Protein AF-A0A6I1GXQ8-F1 (afdb_monomer)

pLDDT: mean 93.1, std 6.53, range [58.16, 98.62]

Mean predicted aligned error: 5.41 Å

Secondary structure (DSSP, 8-state):
-------SSHHHHHHHHHHHHHHTT-TT-SSPPPSS-TTTTT-EEE---B--S-EEEE-TTS-EEEE-SSP-BTT-HHHHHHHHHTT-EE--SSS---SEEESS--

Sequence (106 aa):
MNIEWDHGEIDASVKAAKAMLIVLQINNLPIKPALRSQHNAGLAIDMDLVWSGLVEVNDASGNLVKIATLPRTGMNRQLIAVAATYGVKKYNGPGSDRPHWSNNGY

Structure (mmCIF, N/CA/C/O backbone):
data_AF-A0A6I1GXQ8-F1
#
_entry.id   AF-A0A6I1GXQ8-F1
#
loop_
_atom_site.group_PDB
_atom_site.id
_atom_site.type_symbol
_atom_site.label_atom_id
_atom_site.label_alt_id
_atom_site.label_comp_id
_atom_site.label_asym_id
_atom_site.label_entity_id
_atom_site.label_seq_id
_atom_site.pdbx_PDB_ins_code
_atom_site.Cartn_x
_atom_site.Cartn_y
_atom_site.Cartn_z
_atom_site.occupancy
_atom_site.B_iso_or_equiv
_atom_site.auth_seq_id
_atom_site.auth_comp_id
_atom_site.auth_asym_id
_atom_site.auth_atom_id
_atom_site.pdbx_PDB_model_num
ATOM 1 N N . MET A 1 1 ? 19.925 15.136 -16.313 1.00 58.16 1 MET A N 1
ATOM 2 C CA . MET A 1 1 ? 20.296 13.848 -16.934 1.00 58.16 1 MET A CA 1
ATOM 3 C C . MET A 1 1 ? 19.262 13.593 -18.012 1.00 58.16 1 MET A C 1
ATOM 5 O O . MET A 1 1 ? 18.093 13.529 -17.665 1.00 58.16 1 MET A O 1
ATOM 9 N N . ASN A 1 2 ? 19.670 13.520 -19.277 1.00 79.00 2 ASN A N 1
ATOM 10 C CA . ASN A 1 2 ? 18.783 13.104 -20.361 1.00 79.00 2 ASN A CA 1
ATOM 11 C C . ASN A 1 2 ? 19.095 11.638 -20.644 1.00 79.00 2 ASN A C 1
ATOM 13 O O . ASN A 1 2 ? 20.266 11.294 -20.802 1.00 79.00 2 ASN A O 1
ATOM 17 N N . ILE A 1 3 ? 18.072 10.788 -20.630 1.00 79.06 3 ILE A N 1
ATOM 18 C CA . ILE A 1 3 ? 18.213 9.389 -21.026 1.00 79.06 3 ILE A CA 1
ATOM 19 C C . ILE A 1 3 ? 17.742 9.309 -22.471 1.00 79.06 3 ILE A C 1
ATOM 21 O O . ILE A 1 3 ? 16.567 9.553 -22.739 1.00 79.06 3 ILE A O 1
ATOM 25 N N . GLU A 1 4 ? 18.670 9.008 -23.376 1.00 87.00 4 GLU A N 1
ATOM 26 C CA . GLU A 1 4 ? 18.335 8.596 -24.735 1.00 87.00 4 GLU A CA 1
ATOM 27 C C . GLU A 1 4 ? 17.982 7.111 -24.691 1.00 87.00 4 GLU A C 1
ATOM 29 O O . GLU A 1 4 ? 18.783 6.295 -24.228 1.00 87.00 4 GLU A O 1
ATOM 34 N N . TRP A 1 5 ? 16.766 6.769 -25.101 1.00 85.38 5 TRP A N 1
ATOM 35 C CA . TRP A 1 5 ? 16.296 5.383 -25.090 1.00 85.38 5 TRP A CA 1
ATOM 36 C C . TRP A 1 5 ? 16.458 4.728 -26.460 1.00 85.38 5 TRP A C 1
ATOM 38 O O . TRP A 1 5 ? 16.640 3.510 -26.523 1.00 85.38 5 TRP A O 1
ATOM 48 N N . ASP A 1 6 ? 16.439 5.515 -27.537 1.00 92.44 6 ASP A N 1
ATOM 49 C CA . ASP A 1 6 ? 16.504 5.027 -28.907 1.00 92.44 6 ASP A CA 1
ATOM 50 C C . ASP A 1 6 ? 17.817 5.446 -29.578 1.00 92.44 6 ASP A C 1
ATOM 52 O O . ASP A 1 6 ? 18.130 6.622 -29.732 1.00 92.44 6 ASP A O 1
ATOM 56 N N . HIS A 1 7 ? 18.605 4.454 -29.980 1.00 92.75 7 HIS A N 1
ATOM 57 C CA . HIS A 1 7 ? 19.885 4.644 -30.656 1.00 92.75 7 HIS A CA 1
ATOM 58 C C . HIS A 1 7 ? 19.813 4.233 -32.137 1.00 92.75 7 HIS A C 1
ATOM 60 O O . HIS A 1 7 ? 20.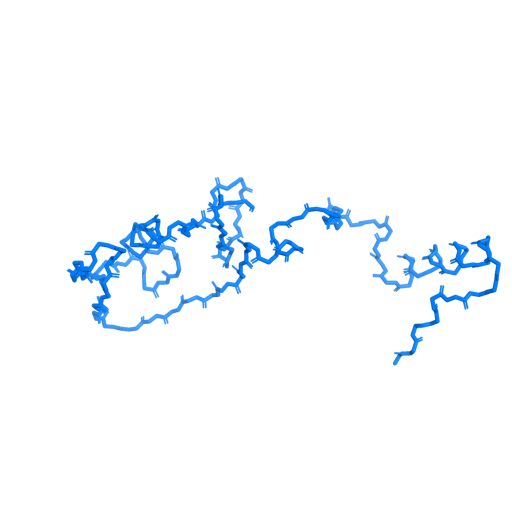836 3.896 -32.736 1.00 92.75 7 HIS A O 1
ATOM 66 N N . GLY A 1 8 ? 18.609 4.227 -32.722 1.00 96.00 8 GLY A N 1
ATOM 67 C CA . GLY A 1 8 ? 18.330 3.937 -34.131 1.00 96.00 8 GLY A CA 1
ATOM 68 C C . GLY A 1 8 ? 18.295 2.444 -34.457 1.00 96.00 8 GLY A C 1
ATOM 69 O O . GLY A 1 8 ? 17.379 1.986 -35.131 1.00 96.00 8 GLY A O 1
ATOM 70 N N . GLU A 1 9 ? 19.253 1.675 -33.935 1.00 96.25 9 GLU A N 1
ATOM 71 C CA . GLU A 1 9 ? 19.342 0.225 -34.125 1.00 96.25 9 GLU A CA 1
ATOM 72 C C . GLU A 1 9 ? 19.144 -0.529 -32.809 1.00 96.25 9 GLU A C 1
ATOM 74 O O . GLU A 1 9 ? 19.676 -0.141 -31.764 1.00 96.25 9 GLU A O 1
ATOM 79 N N . ILE A 1 10 ? 18.438 -1.664 -32.858 1.00 94.50 10 ILE A N 1
ATOM 80 C CA . ILE A 1 10 ? 18.108 -2.446 -31.656 1.00 94.50 10 ILE A CA 1
ATOM 81 C C . ILE A 1 10 ? 19.355 -2.857 -30.861 1.00 94.50 10 ILE A C 1
ATOM 83 O O . ILE A 1 10 ? 19.376 -2.737 -29.635 1.00 94.50 10 ILE A O 1
ATOM 87 N N . ASP A 1 11 ? 20.425 -3.260 -31.549 1.00 96.19 11 ASP A N 1
ATOM 88 C CA . ASP A 1 11 ? 21.683 -3.661 -30.917 1.00 96.19 11 ASP A CA 1
ATOM 89 C C . ASP A 1 11 ? 22.387 -2.482 -30.235 1.00 96.19 11 ASP A C 1
ATOM 91 O O . ASP A 1 11 ? 22.959 -2.637 -29.148 1.00 96.19 11 ASP A O 1
ATOM 95 N N . ALA A 1 12 ? 22.314 -1.289 -30.834 1.00 95.19 12 ALA A N 1
ATOM 96 C CA . ALA A 1 12 ? 22.865 -0.069 -30.255 1.00 95.19 12 ALA A CA 1
ATOM 97 C C . ALA A 1 12 ? 22.092 0.328 -28.988 1.00 95.19 12 ALA A C 1
ATOM 99 O O . ALA A 1 12 ? 22.709 0.572 -27.946 1.00 95.19 12 ALA A O 1
ATOM 100 N N . SER A 1 13 ? 20.757 0.279 -29.039 1.00 94.81 13 SER A N 1
ATOM 101 C CA . SER A 1 13 ? 19.882 0.560 -27.896 1.00 94.81 13 SER A CA 1
ATOM 102 C C . SER A 1 13 ? 20.098 -0.436 -26.750 1.00 94.81 13 SER A C 1
ATOM 104 O O . SER A 1 13 ? 20.249 -0.039 -25.593 1.00 94.81 13 SER A O 1
ATOM 106 N N . VAL A 1 14 ? 20.221 -1.736 -27.047 1.00 93.00 14 VAL A N 1
ATOM 107 C CA . VAL A 1 14 ? 20.519 -2.772 -26.040 1.00 93.00 14 VAL A CA 1
ATOM 108 C C . VAL A 1 14 ? 21.904 -2.572 -25.417 1.00 93.00 14 VAL A C 1
ATOM 110 O O . VAL A 1 14 ? 22.063 -2.732 -24.202 1.00 93.00 14 VAL A O 1
ATOM 113 N N . LYS A 1 15 ? 22.922 -2.221 -26.213 1.00 93.69 15 LYS A N 1
ATOM 114 C CA . LYS A 1 15 ? 24.274 -1.940 -25.706 1.00 93.69 15 LYS A CA 1
ATOM 115 C C . LYS A 1 15 ? 24.275 -0.737 -24.761 1.00 93.69 15 LYS A C 1
ATOM 117 O O . LYS A 1 15 ? 24.881 -0.821 -23.691 1.00 93.69 15 LYS A O 1
ATOM 122 N N . ALA A 1 16 ? 23.581 0.340 -25.123 1.00 92.12 16 ALA A N 1
ATOM 123 C CA . ALA A 1 16 ? 23.446 1.526 -24.282 1.00 92.12 16 ALA A CA 1
ATOM 124 C C . ALA A 1 16 ? 22.718 1.211 -22.963 1.00 92.12 16 ALA A C 1
ATOM 126 O O . ALA A 1 16 ? 23.227 1.534 -21.888 1.00 92.12 16 ALA A O 1
ATOM 127 N N . ALA A 1 17 ? 21.606 0.468 -23.016 1.00 90.31 17 ALA A N 1
ATOM 128 C CA . ALA A 1 17 ? 20.879 0.034 -21.822 1.00 90.31 17 ALA A CA 1
ATOM 129 C C . ALA A 1 17 ? 21.750 -0.822 -20.880 1.00 90.31 17 ALA A C 1
ATOM 131 O O . ALA A 1 17 ? 21.737 -0.628 -19.664 1.00 90.31 17 ALA A O 1
ATOM 132 N N . LYS A 1 18 ? 22.574 -1.732 -21.422 1.00 90.12 18 LYS A N 1
ATOM 133 C CA . LYS A 1 18 ? 23.528 -2.522 -20.621 1.00 90.12 18 LYS A CA 1
ATOM 134 C C . LYS A 1 18 ? 24.591 -1.653 -19.947 1.00 90.12 18 LYS A C 1
ATOM 136 O O . LYS A 1 18 ? 24.961 -1.940 -18.811 1.00 90.12 18 LYS A O 1
ATOM 141 N N . ALA A 1 19 ? 25.061 -0.594 -20.607 1.00 91.06 19 ALA A N 1
ATOM 142 C CA . ALA A 1 19 ? 26.014 0.341 -20.009 1.00 91.06 19 ALA A CA 1
ATOM 143 C C . ALA A 1 19 ? 25.404 1.090 -18.807 1.00 91.06 19 ALA A C 1
ATOM 145 O O . ALA A 1 19 ? 26.085 1.286 -17.797 1.00 91.06 19 ALA A O 1
ATOM 146 N N . MET A 1 20 ? 24.107 1.424 -18.860 1.00 88.88 20 MET A N 1
ATOM 147 C CA . MET A 1 20 ? 23.399 2.053 -17.737 1.00 88.88 20 MET A CA 1
ATOM 148 C C . MET A 1 20 ? 23.348 1.163 -16.493 1.00 88.88 20 MET A C 1
ATOM 150 O O . MET A 1 20 ? 23.407 1.690 -15.386 1.00 88.88 20 MET A O 1
ATOM 154 N N . LEU A 1 21 ? 23.299 -0.168 -16.641 1.00 88.81 21 LEU A N 1
ATOM 155 C CA . LEU A 1 21 ? 23.275 -1.089 -15.494 1.00 88.81 21 LEU A CA 1
ATOM 156 C C . LEU A 1 21 ? 24.487 -0.899 -14.571 1.00 88.81 21 LEU A C 1
ATOM 158 O O . LEU A 1 21 ? 24.356 -1.007 -13.354 1.00 88.81 21 LEU A O 1
ATOM 162 N N . ILE A 1 22 ? 25.654 -0.613 -15.158 1.00 86.75 22 ILE A N 1
ATOM 163 C CA . ILE A 1 22 ? 26.912 -0.396 -14.434 1.00 86.75 22 ILE A CA 1
ATOM 164 C C . ILE A 1 22 ? 26.904 0.984 -13.776 1.00 86.75 22 ILE A C 1
ATOM 166 O O . ILE A 1 22 ? 27.179 1.101 -12.585 1.00 86.75 22 ILE A O 1
ATOM 170 N N . VAL A 1 23 ? 26.556 2.027 -14.538 1.00 86.62 23 VAL A N 1
ATOM 171 C CA . VAL A 1 23 ? 26.559 3.418 -14.053 1.00 86.62 23 VAL A CA 1
ATOM 172 C C . VAL A 1 23 ? 25.539 3.626 -12.933 1.00 86.62 23 VAL A C 1
ATOM 174 O O . VAL A 1 23 ? 25.840 4.287 -11.943 1.00 86.62 23 VAL A O 1
ATOM 177 N N . LEU A 1 24 ? 24.352 3.029 -13.061 1.00 87.19 24 LEU A N 1
ATOM 178 C CA . LEU A 1 24 ? 23.296 3.069 -12.047 1.00 87.19 24 LEU A CA 1
ATOM 179 C C . LEU A 1 24 ? 23.514 2.055 -10.914 1.00 87.19 24 LEU A C 1
ATOM 181 O O . LEU A 1 24 ? 22.704 2.005 -9.994 1.00 87.19 24 LEU A O 1
ATOM 185 N N . GLN A 1 25 ? 24.578 1.245 -10.979 1.00 88.19 25 GLN A N 1
ATOM 186 C CA . GLN A 1 25 ? 24.915 0.220 -9.983 1.00 88.19 25 GLN A CA 1
ATOM 187 C C . GLN A 1 25 ? 23.786 -0.797 -9.735 1.00 88.19 25 GLN A C 1
ATOM 189 O O . GLN A 1 25 ? 23.659 -1.365 -8.652 1.00 88.19 25 GLN A O 1
ATOM 194 N N . ILE A 1 26 ? 22.969 -1.061 -10.757 1.00 88.50 26 ILE A N 1
ATOM 195 C CA . ILE A 1 26 ? 21.848 -2.011 -10.689 1.00 88.50 26 ILE A CA 1
ATOM 196 C C . ILE A 1 26 ? 22.204 -3.399 -11.239 1.00 88.50 26 ILE A C 1
ATOM 198 O O . ILE A 1 26 ? 21.365 -4.297 -11.260 1.00 88.50 26 ILE A O 1
ATOM 202 N N . ASN A 1 27 ? 23.454 -3.604 -11.663 1.00 88.00 27 ASN A N 1
ATOM 203 C CA . ASN A 1 27 ? 23.949 -4.887 -12.164 1.00 88.00 27 ASN A CA 1
ATOM 204 C C . ASN A 1 27 ? 24.107 -5.964 -11.072 1.00 88.00 27 ASN A C 1
ATOM 206 O O . ASN A 1 27 ? 24.078 -7.141 -11.413 1.00 88.00 27 ASN A O 1
ATOM 210 N N . ASN A 1 28 ? 24.230 -5.580 -9.793 1.00 87.19 28 ASN A N 1
ATOM 211 C CA . ASN A 1 28 ? 24.475 -6.491 -8.661 1.00 87.19 28 ASN A CA 1
ATOM 212 C C . ASN A 1 28 ? 23.545 -6.240 -7.453 1.00 87.19 28 ASN A C 1
ATOM 214 O O . ASN A 1 28 ? 23.966 -6.365 -6.303 1.00 87.19 28 ASN A O 1
ATOM 218 N N . LEU A 1 29 ? 22.277 -5.879 -7.680 1.00 87.25 29 LEU A N 1
ATOM 219 C CA . LEU A 1 29 ? 21.346 -5.682 -6.563 1.00 87.25 29 LEU A CA 1
ATOM 220 C C . LEU A 1 29 ? 21.067 -7.008 -5.826 1.00 87.25 29 LEU A C 1
ATOM 222 O O . LEU A 1 29 ? 20.801 -8.019 -6.483 1.00 87.25 29 LEU A O 1
ATOM 226 N N . PRO A 1 30 ? 21.048 -7.014 -4.478 1.00 86.19 30 PRO A N 1
ATOM 227 C CA . PRO A 1 30 ? 20.694 -8.203 -3.698 1.00 86.19 30 PRO A CA 1
ATOM 228 C C . PRO A 1 30 ? 19.236 -8.625 -3.926 1.00 86.19 30 PRO A C 1
ATOM 230 O O . PRO A 1 30 ? 18.907 -9.806 -3.844 1.00 86.19 30 PRO A O 1
ATOM 233 N N . ILE A 1 31 ? 18.371 -7.660 -4.251 1.00 82.50 31 ILE A N 1
ATOM 234 C CA . ILE A 1 31 ? 16.987 -7.871 -4.669 1.00 82.50 31 ILE A CA 1
ATOM 235 C C . ILE A 1 31 ? 16.844 -7.258 -6.059 1.00 82.50 31 ILE A C 1
ATOM 237 O O . ILE A 1 31 ? 17.085 -6.066 -6.250 1.00 82.50 31 ILE A O 1
ATOM 241 N N . LYS A 1 32 ? 16.474 -8.079 -7.044 1.00 84.56 32 LYS A N 1
ATOM 242 C CA . LYS A 1 32 ? 16.258 -7.607 -8.416 1.00 84.56 32 LYS A CA 1
ATOM 243 C C . LYS A 1 32 ? 15.043 -6.672 -8.463 1.00 84.56 32 LYS A C 1
ATOM 245 O O . LYS A 1 32 ? 14.068 -6.943 -7.760 1.00 84.56 32 LYS A O 1
ATOM 250 N N . PRO A 1 33 ? 15.048 -5.629 -9.312 1.00 83.44 33 PRO A N 1
ATOM 251 C CA . PRO A 1 33 ? 13.869 -4.796 -9.505 1.00 83.44 33 PRO A CA 1
ATOM 252 C C . PRO A 1 33 ? 12.683 -5.656 -9.953 1.00 83.44 33 PRO A C 1
ATOM 254 O O . PRO A 1 33 ? 12.821 -6.509 -10.835 1.00 83.44 33 PRO A O 1
ATOM 257 N N . ALA A 1 34 ? 11.521 -5.453 -9.337 1.00 86.06 34 ALA A N 1
ATOM 258 C CA . ALA A 1 34 ? 10.321 -6.191 -9.696 1.00 86.06 34 ALA A CA 1
ATOM 259 C C . ALA A 1 34 ? 9.789 -5.696 -11.050 1.00 86.06 34 ALA A C 1
ATOM 261 O O . ALA A 1 34 ? 9.424 -4.534 -11.193 1.00 86.06 34 ALA A O 1
ATOM 262 N N . LEU A 1 35 ? 9.723 -6.587 -12.045 1.00 88.75 35 LEU A N 1
ATOM 263 C CA . LEU A 1 35 ? 9.094 -6.295 -13.345 1.00 88.75 35 LEU A CA 1
ATOM 264 C C . LEU A 1 35 ? 7.563 -6.349 -13.279 1.00 88.75 35 LEU A C 1
ATOM 266 O O . LEU A 1 35 ? 6.872 -5.835 -14.156 1.00 88.75 35 LEU A O 1
ATOM 270 N N . ARG A 1 36 ? 7.039 -7.044 -12.268 1.00 90.69 36 ARG A N 1
ATOM 271 C CA . ARG A 1 36 ? 5.616 -7.171 -11.969 1.00 90.69 36 ARG A CA 1
ATOM 272 C C . ARG A 1 36 ? 5.458 -7.042 -10.464 1.00 90.69 36 ARG A C 1
ATOM 274 O O . ARG A 1 36 ? 5.951 -7.888 -9.723 1.00 90.69 36 ARG A O 1
ATOM 281 N N . SER A 1 37 ? 4.801 -5.977 -10.035 1.00 92.06 37 SER A N 1
ATOM 282 C CA . SER A 1 37 ? 4.491 -5.699 -8.635 1.00 92.06 37 SER A CA 1
ATOM 283 C C . SER A 1 37 ? 3.144 -4.994 -8.535 1.00 92.06 37 SER A C 1
ATOM 285 O O . SER A 1 37 ? 2.653 -4.441 -9.524 1.00 92.06 37 SER A O 1
ATOM 287 N N . GLN A 1 38 ? 2.573 -4.960 -7.334 1.00 95.81 38 GLN A N 1
ATOM 288 C CA . GLN A 1 38 ? 1.345 -4.207 -7.097 1.00 95.81 38 GLN A CA 1
ATOM 289 C C . GLN A 1 38 ? 1.526 -2.703 -7.299 1.00 95.81 38 GLN A C 1
ATOM 291 O O . GLN A 1 38 ? 0.605 -2.044 -7.770 1.00 95.81 38 GLN A O 1
ATOM 296 N N . HIS A 1 39 ? 2.723 -2.165 -7.052 1.00 95.38 39 HIS A N 1
ATOM 297 C CA . HIS A 1 39 ? 3.051 -0.772 -7.365 1.00 95.38 39 HIS A CA 1
ATOM 298 C C . HIS A 1 39 ? 2.972 -0.488 -8.869 1.00 95.38 39 HIS A C 1
ATOM 300 O O . HIS A 1 39 ? 2.377 0.505 -9.275 1.00 95.38 39 HIS A O 1
ATOM 306 N N . ASN A 1 40 ? 3.480 -1.392 -9.719 1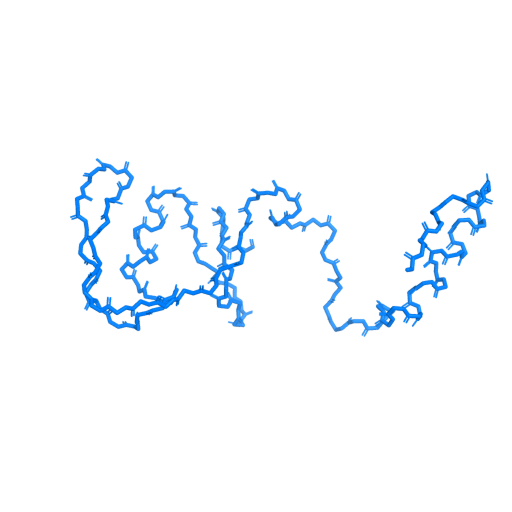.00 94.75 40 ASN A N 1
ATOM 307 C CA . ASN A 1 40 ? 3.361 -1.230 -11.176 1.00 94.75 40 ASN A CA 1
ATOM 308 C C . ASN A 1 40 ? 1.909 -1.325 -11.662 1.00 94.75 40 ASN A C 1
ATOM 310 O O . ASN A 1 40 ? 1.565 -0.719 -12.672 1.00 94.75 40 ASN A O 1
ATOM 314 N N . ALA A 1 41 ? 1.073 -2.090 -10.957 1.00 96.19 41 ALA A N 1
ATOM 315 C CA . ALA A 1 41 ? -0.344 -2.243 -11.266 1.00 96.19 41 ALA A CA 1
ATOM 316 C C . ALA A 1 41 ? -1.233 -1.133 -10.669 1.00 96.19 41 ALA A C 1
ATOM 318 O O . ALA A 1 41 ? -2.435 -1.133 -10.922 1.00 96.19 41 ALA A O 1
ATOM 319 N N . GLY A 1 42 ? -0.681 -0.213 -9.867 1.00 96.38 42 GLY A N 1
ATOM 320 C CA . GLY A 1 42 ? -1.465 0.794 -9.141 1.00 96.38 42 GLY A CA 1
ATOM 321 C C . GLY A 1 42 ? -2.337 0.214 -8.017 1.00 96.38 42 GLY A C 1
ATOM 322 O O . GLY A 1 42 ? -3.352 0.801 -7.656 1.00 96.38 42 GLY A O 1
ATOM 323 N N . LEU A 1 43 ? -1.963 -0.952 -7.485 1.00 97.88 43 LEU A N 1
ATOM 324 C CA . LEU A 1 43 ? -2.687 -1.712 -6.456 1.00 97.88 43 LEU A CA 1
ATOM 325 C C . LEU A 1 43 ? -1.977 -1.716 -5.092 1.00 97.88 43 LEU A C 1
ATOM 327 O O . LEU A 1 43 ? -2.450 -2.368 -4.157 1.00 97.88 43 LEU A O 1
ATOM 331 N N . ALA A 1 44 ? -0.850 -1.012 -4.980 1.00 97.81 44 ALA A N 1
ATOM 332 C CA . ALA A 1 44 ? -0.130 -0.792 -3.735 1.00 97.81 44 ALA A CA 1
ATOM 333 C C . ALA A 1 44 ? 0.214 0.681 -3.538 1.00 97.81 44 ALA A C 1
ATOM 335 O O . ALA A 1 44 ? 0.299 1.458 -4.490 1.00 97.81 44 ALA A O 1
ATOM 336 N N . ILE A 1 45 ? 0.427 1.032 -2.277 1.00 96.94 45 ILE A N 1
ATOM 337 C CA . ILE A 1 45 ? 0.960 2.310 -1.844 1.00 96.94 45 ILE A CA 1
ATOM 338 C C . ILE A 1 45 ? 1.876 2.079 -0.642 1.00 96.94 45 ILE A C 1
ATOM 340 O O . ILE A 1 45 ? 1.556 1.314 0.271 1.00 96.94 45 ILE A O 1
ATOM 344 N N . ASP A 1 46 ? 3.003 2.780 -0.628 1.00 96.81 46 ASP A N 1
ATOM 345 C CA . ASP A 1 46 ? 3.900 2.798 0.518 1.00 96.81 46 ASP A CA 1
ATOM 346 C C . ASP A 1 46 ? 3.613 4.068 1.313 1.00 96.81 46 ASP A C 1
ATOM 348 O O . ASP A 1 46 ? 3.795 5.185 0.826 1.00 96.81 46 ASP A O 1
ATOM 352 N N . MET A 1 47 ? 3.116 3.895 2.536 1.00 94.94 47 MET A N 1
ATOM 353 C CA . MET A 1 47 ? 2.797 4.994 3.443 1.00 94.94 47 MET A CA 1
ATOM 354 C C . MET A 1 47 ? 3.341 4.692 4.829 1.00 94.94 47 MET A C 1
ATOM 356 O O . MET A 1 47 ? 2.954 3.699 5.456 1.00 94.94 47 MET A O 1
ATOM 360 N N . ASP A 1 48 ? 4.179 5.592 5.335 1.00 93.00 48 ASP A N 1
ATOM 361 C CA . ASP A 1 48 ? 4.452 5.652 6.765 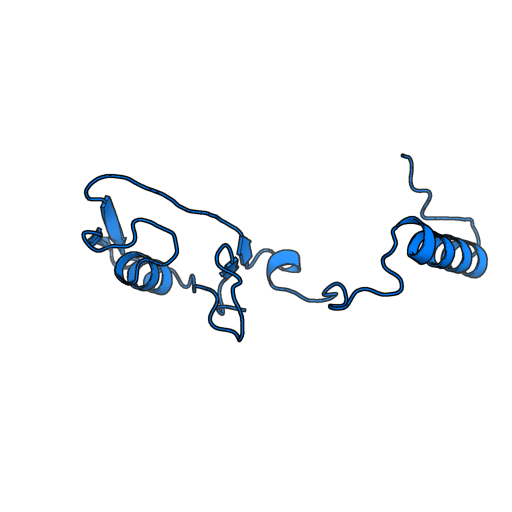1.00 93.00 48 ASP A CA 1
ATOM 362 C C . ASP A 1 48 ? 3.377 6.496 7.455 1.00 93.00 48 ASP A C 1
ATOM 364 O O . ASP A 1 48 ? 2.950 7.533 6.945 1.00 93.00 48 ASP A O 1
ATOM 368 N N . LEU A 1 49 ? 2.898 6.021 8.600 1.00 94.69 49 LEU A N 1
ATOM 369 C CA . LEU A 1 49 ? 1.778 6.625 9.315 1.00 94.69 49 LEU A CA 1
ATOM 370 C C . LEU A 1 49 ? 2.158 6.821 10.772 1.00 94.69 49 LEU A C 1
ATOM 372 O O . LEU A 1 49 ? 2.651 5.897 11.420 1.00 94.69 49 LEU A O 1
ATOM 376 N N . VAL A 1 50 ? 1.830 7.997 11.297 1.00 96.94 50 VAL A N 1
ATOM 377 C CA . VAL A 1 50 ? 1.911 8.330 12.717 1.00 96.94 50 VAL A CA 1
ATOM 378 C C . VAL A 1 50 ? 0.734 9.224 13.088 1.00 96.94 50 VAL A C 1
ATOM 380 O O . VAL A 1 50 ? 0.338 10.092 12.312 1.00 96.94 50 VAL A O 1
ATOM 383 N N . TRP A 1 51 ? 0.162 9.018 14.271 1.00 97.31 51 TRP A N 1
ATOM 384 C CA . TRP A 1 51 ? -0.875 9.904 14.802 1.00 97.31 51 TRP A CA 1
ATOM 385 C C . TRP A 1 51 ? -0.782 10.055 16.318 1.00 97.31 51 TRP A C 1
ATOM 387 O O . TRP A 1 51 ? -0.102 9.299 17.017 1.00 97.31 51 TRP A O 1
ATOM 397 N N . SER A 1 52 ? -1.507 11.038 16.839 1.00 96.19 52 SER A N 1
ATOM 398 C CA . SER A 1 52 ? -1.714 11.257 18.267 1.00 96.19 52 SER A CA 1
ATOM 399 C C . SER A 1 52 ? -3.198 11.116 18.617 1.00 96.19 52 SER A C 1
ATOM 401 O O . SER A 1 52 ? -4.066 11.176 17.752 1.00 96.19 52 SER A O 1
ATOM 403 N N . GLY A 1 53 ? -3.492 10.886 19.899 1.00 94.81 53 GLY A N 1
ATOM 404 C CA . GLY A 1 53 ? -4.871 10.812 20.386 1.00 94.81 53 GLY A CA 1
ATOM 405 C C . GLY A 1 53 ? -5.658 9.577 19.931 1.00 94.81 53 GLY A C 1
ATOM 406 O O . GLY A 1 53 ? -5.087 8.541 19.573 1.00 94.81 53 GLY A O 1
ATOM 407 N N . LEU A 1 54 ? -6.980 9.687 20.053 1.00 96.19 54 LEU A N 1
ATOM 408 C CA . LEU A 1 54 ? -7.966 8.728 19.558 1.00 96.19 54 LEU A CA 1
ATOM 409 C C . LEU A 1 54 ? -8.275 9.055 18.094 1.00 96.19 5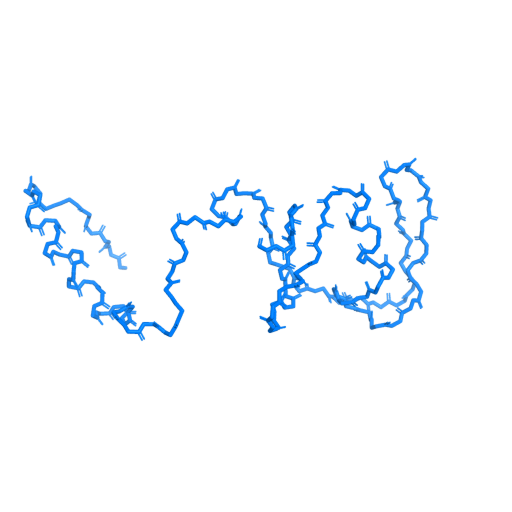4 LEU A C 1
ATOM 411 O O . LEU A 1 54 ? -8.464 10.223 17.767 1.00 96.19 54 LEU A O 1
ATOM 415 N N . VAL A 1 55 ? -8.368 8.034 17.244 1.00 96.62 55 VAL A N 1
ATOM 416 C CA . VAL A 1 55 ? -8.874 8.180 15.873 1.00 96.62 55 VAL A CA 1
ATOM 417 C C . VAL A 1 55 ? -10.217 7.472 15.769 1.00 96.62 55 VAL A C 1
ATOM 419 O O . VAL A 1 55 ? -10.356 6.331 16.213 1.00 96.62 55 VAL A O 1
ATOM 422 N N . GLU A 1 56 ? -11.189 8.153 15.176 1.00 98.00 56 GLU A N 1
ATOM 423 C CA . GLU A 1 56 ? -12.488 7.598 14.812 1.00 98.00 56 GLU A CA 1
ATOM 424 C C . GLU A 1 56 ? -12.582 7.568 13.288 1.00 98.00 56 GLU A C 1
ATOM 426 O O . GLU A 1 56 ? -12.360 8.578 12.622 1.00 98.00 56 GLU A O 1
ATOM 431 N N . VAL A 1 57 ? -12.851 6.392 12.732 1.00 97.19 57 VAL A N 1
ATOM 432 C CA . VAL A 1 57 ? -12.918 6.168 11.286 1.00 97.19 57 VAL A CA 1
ATOM 433 C C . VAL A 1 57 ? -14.016 5.155 10.999 1.00 97.19 57 VAL A C 1
ATOM 435 O O . VAL A 1 57 ? -14.216 4.229 11.782 1.00 97.19 57 VAL A O 1
ATOM 438 N N . ASN A 1 58 ? -14.744 5.328 9.900 1.00 98.38 58 ASN A N 1
ATOM 439 C CA . ASN A 1 58 ? -15.729 4.334 9.492 1.00 98.38 58 ASN A CA 1
ATOM 440 C C . ASN A 1 58 ? -15.033 3.103 8.897 1.00 98.38 58 ASN A C 1
ATOM 442 O O . ASN A 1 58 ? -13.995 3.226 8.248 1.00 98.38 58 ASN A O 1
ATOM 446 N N . ASP A 1 59 ? -15.603 1.922 9.112 1.00 98.56 59 ASP A N 1
ATOM 447 C CA . ASP A 1 59 ? -15.293 0.743 8.308 1.00 98.56 59 ASP A CA 1
ATOM 448 C C . ASP A 1 59 ? -16.036 0.781 6.956 1.00 98.56 59 ASP A C 1
ATOM 450 O O . ASP A 1 59 ? -16.874 1.652 6.698 1.00 98.56 59 ASP A O 1
ATOM 454 N N . ALA A 1 60 ? -15.757 -0.185 6.078 1.00 98.31 60 ALA A N 1
ATOM 455 C CA . ALA A 1 60 ? -16.404 -0.264 4.767 1.00 98.31 60 ALA A CA 1
ATOM 456 C C . ALA A 1 60 ? -17.923 -0.532 4.816 1.00 98.31 60 ALA A C 1
ATOM 458 O O . ALA A 1 60 ? -18.598 -0.354 3.805 1.00 98.31 60 ALA A O 1
ATOM 459 N N . SER A 1 61 ? -18.470 -0.940 5.967 1.00 98.25 61 SER A N 1
ATOM 460 C CA . SER A 1 61 ? -19.917 -1.084 6.188 1.00 98.25 61 SER A CA 1
ATOM 461 C C . SER A 1 61 ? -20.561 0.191 6.751 1.00 98.25 61 SER A C 1
ATOM 463 O O . SER A 1 61 ? -21.776 0.233 6.928 1.00 98.25 61 SER A O 1
ATOM 465 N N . GLY A 1 62 ? -19.770 1.236 7.019 1.00 98.12 62 GLY A N 1
ATOM 466 C CA . GLY A 1 62 ? -20.228 2.509 7.569 1.00 98.12 62 GLY A CA 1
ATOM 467 C C . GLY A 1 62 ? -20.281 2.565 9.098 1.00 98.12 62 GLY A C 1
ATOM 468 O O . GLY A 1 62 ? -20.772 3.557 9.635 1.00 98.12 62 GLY A O 1
ATOM 469 N N . ASN A 1 63 ? -19.783 1.551 9.817 1.00 98.25 63 ASN A N 1
ATOM 470 C CA . ASN A 1 63 ? -19.750 1.584 11.280 1.00 98.25 63 ASN A CA 1
ATOM 471 C C . ASN A 1 63 ? -18.560 2.404 11.773 1.00 98.25 63 ASN A C 1
ATOM 473 O O . ASN A 1 63 ? -17.437 2.217 11.305 1.00 98.25 63 ASN A O 1
ATOM 477 N N . LEU A 1 64 ? -18.781 3.244 12.783 1.00 98.44 64 LEU A N 1
ATOM 478 C CA . LEU A 1 64 ? -17.711 4.018 13.403 1.00 98.44 64 LEU A CA 1
ATOM 479 C C . LEU A 1 64 ? -16.815 3.118 14.270 1.00 98.44 64 LEU A C 1
ATOM 481 O O . LEU A 1 64 ? -17.266 2.541 15.262 1.00 98.44 64 LEU A O 1
ATOM 485 N N . VAL A 1 65 ? -15.528 3.044 13.935 1.00 98.31 65 VAL A N 1
ATOM 486 C CA . VAL A 1 65 ? -14.504 2.297 14.673 1.00 98.31 65 VAL A CA 1
ATOM 487 C C . VAL A 1 65 ? -13.555 3.258 15.384 1.00 98.31 65 VAL A C 1
ATOM 489 O O . VAL A 1 65 ? -13.025 4.204 14.803 1.00 98.31 65 VAL A O 1
ATOM 492 N N . LYS A 1 66 ? -13.301 2.971 16.663 1.00 98.31 66 LYS A N 1
ATOM 493 C CA . LYS A 1 66 ? -12.340 3.686 17.512 1.00 98.31 66 LYS A CA 1
ATOM 494 C C . LYS A 1 66 ? -10.986 2.982 17.497 1.00 98.31 66 LYS A C 1
ATOM 496 O O . LYS A 1 66 ? -10.854 1.879 18.029 1.00 98.31 66 LYS A O 1
ATOM 501 N N . ILE A 1 67 ? -9.967 3.638 16.949 1.00 98.19 67 ILE A N 1
ATOM 502 C CA . ILE A 1 67 ? -8.572 3.188 16.995 1.00 98.19 67 ILE A CA 1
ATOM 503 C C . ILE A 1 67 ? -7.919 3.803 18.238 1.00 98.19 67 ILE A C 1
ATOM 505 O O . ILE A 1 67 ? -7.476 4.954 18.237 1.00 98.19 67 ILE A O 1
ATOM 509 N N . ALA A 1 68 ? -7.889 3.027 19.320 1.00 96.56 68 ALA A N 1
ATOM 510 C CA . ALA A 1 68 ? -7.456 3.453 20.651 1.00 96.56 68 ALA A CA 1
ATOM 511 C C . ALA A 1 68 ? -6.186 2.737 21.148 1.00 96.56 68 ALA A C 1
ATOM 513 O O . ALA A 1 68 ? -5.656 3.091 22.202 1.00 96.56 68 ALA A O 1
ATOM 514 N N . THR A 1 69 ? -5.686 1.734 20.419 1.00 97.25 69 THR A N 1
ATOM 515 C CA . THR A 1 69 ? -4.505 0.958 20.828 1.00 97.25 69 THR A CA 1
ATOM 516 C C . THR A 1 69 ? -3.184 1.576 20.365 1.00 97.25 69 THR A C 1
ATOM 518 O O . THR A 1 69 ? -3.144 2.462 19.513 1.00 97.25 69 THR A O 1
ATOM 521 N N . LEU A 1 70 ? -2.079 1.069 20.914 1.00 96.94 70 LEU A N 1
ATOM 522 C CA . LEU A 1 70 ? -0.717 1.305 20.429 1.00 96.94 70 LEU A CA 1
ATOM 523 C C . LEU A 1 70 ? -0.261 0.160 19.490 1.00 96.94 70 LEU A C 1
ATOM 525 O O . LEU A 1 70 ? -0.846 -0.924 19.542 1.00 96.94 70 LEU A O 1
ATOM 529 N N . PRO A 1 71 ? 0.785 0.360 18.661 1.00 96.88 71 PRO A N 1
ATOM 530 C CA . PRO A 1 71 ? 1.439 1.642 18.379 1.00 96.88 71 PRO A CA 1
ATOM 531 C C . PRO A 1 71 ? 0.504 2.580 17.606 1.00 96.88 71 PRO A C 1
ATOM 533 O O . PRO A 1 71 ? -0.393 2.117 16.909 1.00 96.88 71 PRO A O 1
ATOM 536 N N . ARG A 1 72 ? 0.702 3.898 17.708 1.00 97.50 72 ARG A N 1
ATOM 537 C CA . ARG A 1 72 ? -0.014 4.874 16.866 1.00 97.50 72 ARG A CA 1
ATOM 538 C C . ARG A 1 72 ? 0.699 5.064 15.529 1.00 97.50 72 ARG A C 1
ATOM 540 O O . ARG A 1 72 ? 1.154 6.157 15.208 1.00 97.50 72 ARG A O 1
ATOM 547 N N . THR A 1 73 ? 0.879 3.953 14.820 1.00 96.38 73 THR A N 1
ATOM 548 C CA . THR A 1 73 ? 1.540 3.895 13.515 1.00 96.38 73 THR A CA 1
ATOM 549 C C . THR A 1 73 ? 0.812 2.947 12.569 1.00 96.38 73 THR A C 1
ATOM 551 O O . THR A 1 73 ? -0.111 2.239 12.978 1.00 96.38 73 THR A O 1
ATOM 554 N N . GLY A 1 74 ? 1.263 2.855 11.316 1.00 95.31 74 GLY A N 1
ATOM 555 C CA . GLY A 1 74 ? 0.732 1.901 10.333 1.00 95.31 74 GLY A CA 1
ATOM 556 C C . GLY A 1 74 ? 0.752 0.426 10.777 1.00 95.31 74 GLY A C 1
ATOM 557 O O . GLY A 1 74 ? 0.104 -0.409 10.158 1.00 95.31 74 GLY A O 1
ATOM 558 N N . MET A 1 75 ? 1.446 0.095 11.873 1.00 95.62 75 MET A N 1
ATOM 559 C CA . MET A 1 75 ? 1.486 -1.250 12.461 1.00 95.62 75 MET A CA 1
ATOM 560 C C . MET A 1 75 ? 0.381 -1.516 13.502 1.00 95.62 75 MET A C 1
ATOM 562 O O . MET A 1 75 ? 0.373 -2.568 14.143 1.00 95.62 75 MET A O 1
ATOM 566 N N . ASN A 1 76 ? -0.543 -0.578 13.716 1.00 97.44 76 ASN A N 1
ATOM 567 C CA . ASN A 1 76 ? -1.645 -0.744 14.659 1.00 97.44 76 ASN A CA 1
ATOM 568 C C . ASN A 1 76 ? -2.644 -1.811 14.188 1.00 97.44 76 ASN A C 1
ATOM 570 O O . ASN A 1 76 ? -3.202 -1.714 13.098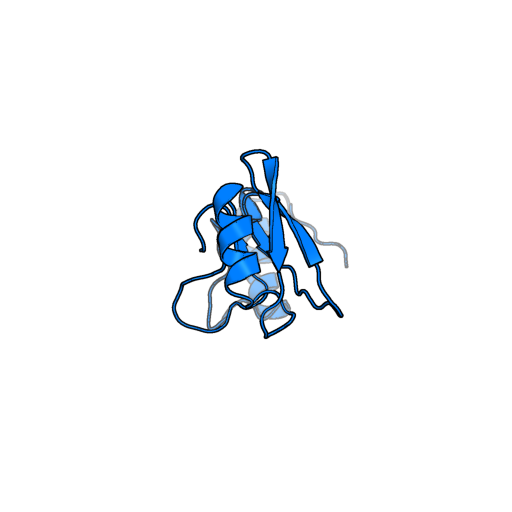 1.00 97.44 76 ASN A O 1
ATOM 574 N N . ARG A 1 77 ? -2.944 -2.797 15.039 1.00 97.38 77 ARG A N 1
ATOM 575 C CA . ARG A 1 77 ? -3.847 -3.902 14.679 1.00 97.38 77 ARG A CA 1
ATOM 576 C C . ARG A 1 77 ? -5.290 -3.469 14.411 1.00 97.38 77 ARG A C 1
ATOM 578 O O . ARG A 1 77 ? -5.928 -4.066 13.552 1.00 97.38 77 ARG A O 1
ATOM 585 N N . GLN A 1 78 ? -5.800 -2.447 15.101 1.00 98.12 78 GLN A N 1
ATOM 586 C CA . GLN A 1 78 ? -7.149 -1.930 14.850 1.00 98.12 78 GLN A CA 1
ATOM 587 C C . GLN A 1 78 ? -7.209 -1.191 13.510 1.00 98.12 78 GLN A C 1
ATOM 589 O O . GLN A 1 78 ? -8.130 -1.429 12.736 1.00 98.12 78 GLN A O 1
ATOM 594 N N . LEU A 1 79 ? -6.195 -0.376 13.190 1.00 97.81 79 LEU A N 1
ATOM 595 C CA . LEU A 1 79 ? -6.083 0.257 11.870 1.00 97.81 79 LEU A CA 1
ATOM 596 C C . LEU A 1 79 ? -6.018 -0.791 10.752 1.00 97.81 79 LEU A C 1
ATOM 598 O O . LEU A 1 79 ? -6.735 -0.679 9.765 1.00 97.81 79 LEU A O 1
ATOM 602 N N . ILE A 1 80 ? -5.182 -1.821 10.920 1.00 97.69 80 ILE A N 1
ATOM 603 C CA . ILE A 1 80 ? -5.039 -2.905 9.938 1.00 97.69 80 ILE A CA 1
ATOM 604 C C . ILE A 1 80 ? -6.374 -3.637 9.737 1.00 97.69 80 ILE A C 1
ATOM 606 O O . ILE A 1 80 ? -6.731 -3.944 8.603 1.00 97.69 80 ILE A O 1
ATOM 610 N N . ALA A 1 81 ? -7.130 -3.883 10.812 1.00 98.25 81 ALA A N 1
ATOM 611 C CA . ALA A 1 81 ? -8.451 -4.499 10.721 1.00 98.25 81 ALA A CA 1
ATOM 612 C C . ALA A 1 81 ? -9.452 -3.618 9.956 1.00 98.25 81 ALA A C 1
ATOM 614 O O . ALA A 1 81 ? -10.155 -4.130 9.089 1.00 98.25 81 ALA A O 1
ATOM 615 N N . VAL A 1 82 ? -9.477 -2.304 10.215 1.00 98.38 82 VAL A N 1
ATOM 616 C CA . VAL A 1 82 ? -10.316 -1.355 9.461 1.00 98.38 82 VAL A CA 1
ATOM 617 C C . VAL A 1 82 ? -9.921 -1.337 7.984 1.00 98.38 82 VAL A C 1
ATOM 619 O O . VAL A 1 82 ? -10.785 -1.497 7.125 1.00 98.38 82 VAL A O 1
ATOM 622 N N . ALA A 1 83 ? -8.629 -1.211 7.670 1.00 97.81 83 ALA A N 1
ATOM 623 C CA . ALA A 1 83 ? -8.130 -1.203 6.293 1.00 97.81 83 ALA A CA 1
ATOM 624 C C . ALA A 1 83 ? -8.541 -2.469 5.521 1.00 97.81 83 ALA A C 1
ATOM 626 O O . ALA A 1 83 ? -8.972 -2.380 4.369 1.00 97.81 83 ALA A O 1
ATOM 627 N N . ALA A 1 84 ? -8.504 -3.633 6.180 1.00 98.50 84 ALA A N 1
ATOM 628 C CA . ALA A 1 84 ? -8.912 -4.897 5.577 1.00 98.50 84 ALA A CA 1
ATOM 629 C C . ALA A 1 84 ? -10.387 -4.902 5.145 1.00 98.50 84 ALA A C 1
ATOM 631 O O . ALA A 1 84 ? -10.716 -5.547 4.149 1.00 98.50 84 ALA A O 1
ATOM 632 N N . THR A 1 85 ? -11.264 -4.150 5.825 1.00 98.62 85 THR A N 1
ATOM 633 C CA . THR A 1 85 ? -12.671 -4.007 5.405 1.00 98.62 85 THR A CA 1
ATOM 634 C C . THR A 1 85 ? -12.809 -3.284 4.063 1.00 98.62 85 THR A C 1
ATOM 636 O O . THR A 1 85 ? -13.705 -3.604 3.291 1.00 98.62 85 THR A O 1
ATOM 639 N N . TYR A 1 86 ? -11.874 -2.387 3.735 1.00 98.25 86 TYR A N 1
ATOM 640 C CA . TYR A 1 86 ? -11.788 -1.698 2.443 1.00 98.25 86 TYR A CA 1
ATOM 641 C C . TYR A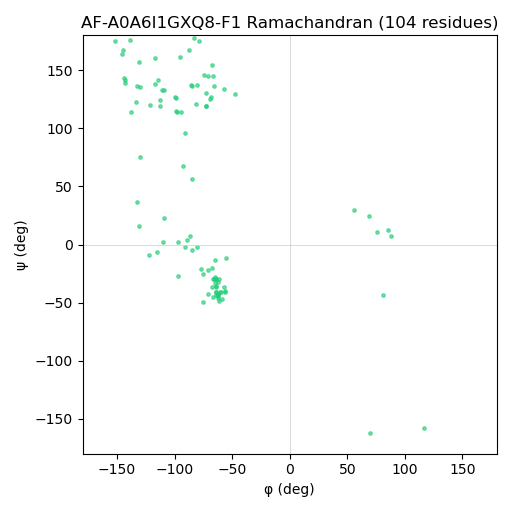 1 86 ? -11.003 -2.487 1.383 1.00 98.25 86 TYR A C 1
ATOM 643 O O . TYR A 1 86 ? -10.709 -1.965 0.310 1.00 98.25 86 TYR A O 1
ATOM 651 N N . GLY A 1 87 ? -10.621 -3.736 1.671 1.00 98.06 87 GLY A N 1
ATOM 652 C CA . GLY A 1 87 ? -9.793 -4.546 0.777 1.00 98.06 87 GLY A CA 1
ATOM 653 C C . GLY A 1 87 ? -8.312 -4.154 0.764 1.00 98.06 87 GLY A C 1
ATOM 654 O O . GLY A 1 87 ? -7.571 -4.656 -0.077 1.00 98.06 87 GLY A O 1
ATOM 655 N N . VAL A 1 88 ? -7.863 -3.302 1.693 1.00 98.12 88 VAL A N 1
ATOM 656 C CA . VAL A 1 88 ? -6.463 -2.878 1.820 1.00 98.12 88 VAL A CA 1
ATOM 657 C C . VAL A 1 88 ? -5.777 -3.690 2.914 1.00 98.12 88 VAL A C 1
ATOM 659 O O . VAL A 1 88 ? -6.224 -3.748 4.057 1.00 98.12 88 VAL A O 1
ATOM 662 N N . LYS A 1 89 ? -4.661 -4.325 2.579 1.00 97.81 89 LYS A N 1
ATOM 663 C CA . LYS A 1 89 ? -3.925 -5.238 3.450 1.00 97.81 89 LYS A CA 1
ATOM 664 C C . LYS A 1 89 ? -2.539 -4.695 3.744 1.00 97.81 89 LYS A C 1
ATOM 666 O O . LYS A 1 89 ? -1.844 -4.198 2.861 1.00 97.81 89 LYS A O 1
ATOM 671 N N . LYS A 1 90 ? -2.134 -4.824 5.005 1.00 97.00 90 LYS A N 1
ATOM 672 C CA . LYS A 1 90 ? -0.762 -4.560 5.435 1.00 97.00 90 LYS A CA 1
ATOM 673 C C . LYS A 1 90 ? 0.164 -5.655 4.917 1.00 97.00 90 LYS A C 1
ATOM 675 O O . LYS A 1 90 ? -0.246 -6.817 4.902 1.00 97.00 90 LYS A O 1
ATOM 680 N N . TYR A 1 91 ? 1.399 -5.289 4.566 1.00 96.31 91 TYR A N 1
ATOM 681 C CA . TYR A 1 91 ? 2.438 -6.264 4.245 1.00 96.31 91 TYR A CA 1
ATOM 682 C C . TYR A 1 91 ? 2.522 -7.384 5.289 1.00 96.31 91 TYR A C 1
ATOM 684 O O . TYR A 1 91 ? 2.601 -7.122 6.493 1.00 96.31 91 TYR A O 1
ATOM 692 N N . ASN A 1 92 ? 2.512 -8.629 4.820 1.00 90.31 92 ASN A N 1
ATOM 693 C CA . ASN A 1 92 ? 2.503 -9.835 5.654 1.00 90.31 92 ASN A CA 1
ATOM 694 C C . ASN A 1 92 ? 3.565 -10.870 5.225 1.00 90.31 92 ASN A C 1
ATOM 696 O O . ASN A 1 92 ? 3.482 -12.03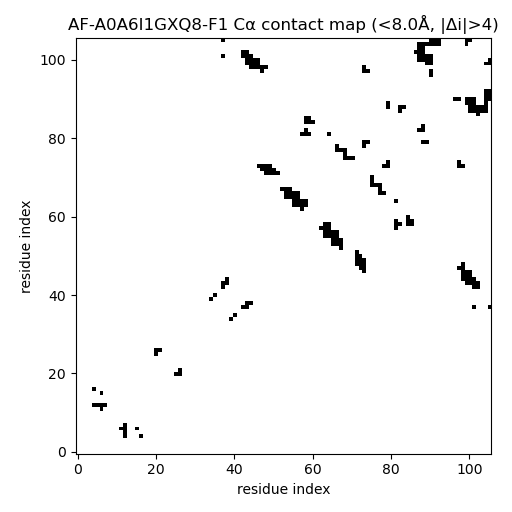8 5.611 1.00 90.31 92 ASN A O 1
ATOM 700 N N . GLY A 1 93 ? 4.550 -10.461 4.421 1.00 85.88 93 GLY A N 1
ATOM 701 C CA . GLY A 1 93 ? 5.668 -11.308 4.011 1.00 85.88 93 GLY A CA 1
ATOM 702 C C . GLY A 1 93 ? 6.821 -11.375 5.023 1.00 85.88 93 GLY A C 1
ATOM 703 O O . GLY A 1 93 ? 6.784 -10.735 6.078 1.00 85.88 93 GLY A O 1
ATOM 704 N N . PRO A 1 94 ? 7.861 -12.176 4.722 1.00 73.06 94 PRO A N 1
ATOM 705 C CA . PRO A 1 94 ? 9.055 -12.262 5.553 1.00 73.06 94 PRO A CA 1
ATOM 706 C C . PRO A 1 94 ? 9.860 -10.953 5.479 1.00 73.06 94 PRO A C 1
ATOM 708 O O . PRO A 1 94 ? 10.250 -10.522 4.399 1.00 73.06 94 PRO A O 1
ATOM 711 N N . GLY A 1 95 ? 10.148 -10.334 6.627 1.00 76.56 95 GLY A N 1
ATOM 712 C CA . GLY A 1 95 ? 10.931 -9.094 6.713 1.00 76.56 95 GLY A CA 1
ATOM 713 C C . GLY A 1 95 ? 10.144 -7.912 7.285 1.00 76.56 95 GLY A C 1
ATOM 714 O O . GLY A 1 95 ? 9.179 -8.091 8.023 1.00 76.56 95 GLY A O 1
ATOM 715 N N . SER A 1 96 ? 10.594 -6.689 6.991 1.00 78.44 96 SER A N 1
ATOM 716 C CA . SER A 1 96 ? 10.010 -5.444 7.508 1.00 78.44 96 SER A CA 1
ATOM 717 C C . SER A 1 96 ? 9.755 -4.454 6.373 1.00 78.44 96 SER A C 1
ATOM 719 O O . SER A 1 96 ? 10.467 -3.459 6.257 1.00 78.44 96 SER A O 1
ATOM 721 N N . ASP A 1 97 ? 8.711 -4.689 5.579 1.00 87.88 97 ASP A N 1
ATOM 722 C CA . ASP A 1 97 ? 8.158 -3.666 4.684 1.00 87.88 97 ASP A CA 1
ATOM 723 C C . ASP A 1 97 ? 7.013 -2.913 5.385 1.00 87.88 97 ASP A C 1
ATOM 725 O O . ASP A 1 97 ? 5.818 -3.076 5.131 1.00 87.88 97 ASP A O 1
ATOM 729 N N . ARG A 1 98 ? 7.399 -2.148 6.411 1.00 92.69 98 ARG A N 1
ATOM 730 C CA . ARG A 1 98 ? 6.459 -1.425 7.281 1.00 92.69 98 ARG A CA 1
ATOM 731 C C . ARG A 1 98 ? 5.654 -0.346 6.566 1.00 92.69 98 ARG A C 1
ATOM 733 O O . ARG A 1 98 ? 4.543 -0.113 7.030 1.00 92.69 98 ARG A O 1
ATOM 740 N N . PRO A 1 99 ? 6.132 0.317 5.504 1.00 96.12 99 PRO A N 1
ATOM 741 C CA . PRO A 1 99 ? 5.307 1.261 4.756 1.00 96.12 99 PRO A CA 1
ATOM 742 C C . PRO A 1 99 ? 4.270 0.594 3.847 1.00 96.12 99 PRO A C 1
ATOM 744 O O . PRO A 1 99 ? 3.228 1.190 3.607 1.00 96.12 99 PRO A O 1
ATOM 747 N N . HIS A 1 100 ? 4.482 -0.645 3.403 1.00 97.25 100 HIS A N 1
ATOM 748 C CA . HIS A 1 100 ? 3.691 -1.229 2.318 1.00 97.25 100 HIS A CA 1
ATOM 749 C C . HIS A 1 100 ? 2.246 -1.609 2.677 1.00 97.25 100 HIS A C 1
ATOM 751 O O . HIS A 1 100 ? 1.978 -2.315 3.664 1.00 97.25 100 HIS A O 1
ATOM 757 N N . TRP A 1 101 ? 1.312 -1.166 1.834 1.00 98.06 101 TRP A N 1
ATOM 758 C CA . TRP A 1 101 ? -0.100 -1.539 1.830 1.00 98.06 101 TRP A CA 1
ATOM 759 C C . TRP A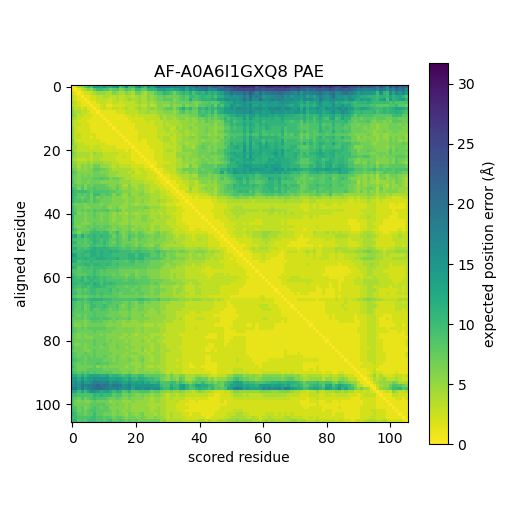 1 101 ? -0.539 -1.876 0.405 1.00 98.06 101 TRP A C 1
ATOM 761 O O . TRP A 1 101 ? -0.240 -1.133 -0.526 1.00 98.06 101 TRP A O 1
ATOM 771 N N . SER A 1 102 ? -1.293 -2.955 0.223 1.00 97.94 102 SER A N 1
ATOM 772 C CA . SER A 1 102 ? -1.782 -3.360 -1.099 1.00 97.94 102 SER A CA 1
ATOM 773 C C . SER A 1 102 ? -3.092 -4.129 -1.013 1.00 97.94 102 SER A C 1
ATOM 775 O O . SER A 1 102 ? -3.580 -4.434 0.073 1.00 97.94 102 SER A O 1
ATOM 777 N N . ASN A 1 103 ? -3.692 -4.472 -2.147 1.00 98.06 103 ASN A N 1
ATOM 778 C CA . ASN A 1 103 ? -4.911 -5.286 -2.164 1.00 98.06 103 ASN A CA 1
ATOM 779 C C . ASN A 1 103 ? -4.698 -6.743 -1.682 1.00 98.06 103 ASN A C 1
ATOM 781 O O . ASN A 1 103 ? -5.653 -7.426 -1.296 1.00 98.06 103 ASN A O 1
ATOM 785 N N . ASN A 1 104 ? -3.460 -7.251 -1.694 1.00 96.31 104 ASN A N 1
ATOM 786 C CA . ASN A 1 104 ? -3.140 -8.631 -1.310 1.00 96.31 104 ASN A CA 1
ATOM 787 C C . ASN A 1 104 ? -2.119 -8.763 -0.164 1.00 96.31 104 ASN A C 1
ATOM 789 O O . ASN A 1 104 ? -2.005 -9.865 0.369 1.00 96.31 104 ASN A O 1
ATOM 793 N N . GLY A 1 105 ? -1.466 -7.680 0.263 1.00 95.25 105 GLY A N 1
ATOM 794 C CA . GLY A 1 105 ? -0.464 -7.679 1.335 1.00 95.25 105 GLY A CA 1
ATOM 795 C C . GLY A 1 105 ? 0.958 -8.025 0.874 1.00 95.25 105 GLY A C 1
ATOM 796 O O . GLY A 1 105 ? 1.810 -8.278 1.723 1.00 95.25 105 GLY A O 1
ATOM 797 N N . TYR A 1 106 ? 1.211 -8.041 -0.438 1.00 91.69 106 TYR A N 1
ATOM 798 C CA . TYR A 1 106 ? 2.511 -8.328 -1.052 1.00 91.69 106 TYR A CA 1
ATOM 799 C C . TYR A 1 106 ? 2.802 -7.400 -2.235 1.00 91.69 106 TYR A C 1
ATOM 801 O O . TYR A 1 106 ? 1.837 -6.804 -2.770 1.00 91.69 106 TYR A O 1
#

Nearest PDB structures (foldseek):
  8xkg-assembly1_B  TM=2.015E-01  e=2.864E+00  Acinetobacter baumannii ATCC 19606 = CIP 70.34 = JCM 6841
  8xkg-assembly1_A  TM=2.018E-01  e=3.478E+00  Acinetoba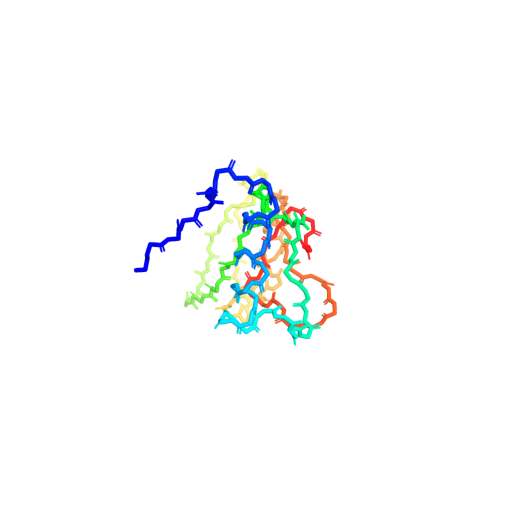cter baumannii ATCC 19606 = CIP 70.34 = JCM 6841
  6yxy-assembly1_AE  TM=2.186E-01  e=8.075E+00  Trypanosoma brucei brucei

Radius of gyration: 20.44 Å; Cα contacts (8 Å, |Δi|>4): 127; chains: 1; bounding box: 47×26×55 Å

Solvent-accessible surface area (backbone atoms only — not comparable to full-atom values): 6519 Å² total; per-residue (Å²): 137,85,82,83,76,77,60,92,40,72,69,51,26,53,52,52,56,57,53,45,30,62,78,70,61,60,73,75,50,96,66,73,84,72,93,75,46,37,62,80,70,71,44,36,53,76,48,83,47,76,66,77,84,74,46,78,45,64,35,71,87,66,50,81,41,75,42,76,69,74,56,54,34,64,82,14,66,60,56,45,55,42,37,42,59,68,47,34,25,58,49,72,66,95,78,84,62,70,36,37,33,12,64,80,15,104

Foldseek 3Di:
DDDDQDPPDPVVNVVSVVVVCVVVVQVDDPDHDDPDDCVVVVFKDFAKFADDDWDWDAAPVRDTDIQDDDDRILPRPSNQVSCVSVLKHAADDPDDSSRMIGSVND